Protein AF-C8N6E3-F1 (afdb_monomer_lite)

Secondary structure (DSSP, 8-state):
-PPPGGGTTTS-HHHHHHHHHHHS--HHHHHHHHHTTSS-GGGHHHHHHHHHHHHHHHHHHHHEEEEE-TTS--EEEE---HHHHHHHHHGGGS--SS-EEEE--TTSS--EEEEGGG-SEEE--HHHHHHHHHHHHHHHHHTT-

pLDDT: mean 72.13, std 12.17, range [40.16, 92.31]

Structure (mmCIF, N/CA/C/O backbone):
data_AF-C8N6E3-F1
#
_entry.id   AF-C8N6E3-F1
#
loop_
_atom_site.group_PDB
_atom_site.id
_atom_site.type_symbol
_atom_site.label_atom_id
_atom_site.label_alt_id
_atom_site.label_comp_id
_atom_site.label_asym_id
_atom_site.label_entity_id
_atom_site.label_seq_id
_atom_site.pdbx_PDB_ins_code
_atom_site.Cartn_x
_atom_site.Cartn_y
_atom_site.Cartn_z
_atom_site.occupancy
_atom_site.B_iso_or_equiv
_atom_site.auth_seq_id
_atom_site.auth_comp_id
_atom_site.auth_asym_id
_atom_site.auth_atom_id
_atom_site.pdbx_PDB_model_num
ATOM 1 N N . MET A 1 1 ? 18.418 -8.120 7.504 1.00 43.84 1 MET A N 1
ATOM 2 C CA . MET A 1 1 ? 17.144 -7.712 8.121 1.00 43.84 1 MET A CA 1
ATOM 3 C C . MET A 1 1 ? 16.535 -8.962 8.704 1.00 43.84 1 MET A C 1
ATOM 5 O O . MET A 1 1 ? 16.461 -9.950 7.980 1.00 43.84 1 MET A O 1
ATOM 9 N N . GLU A 1 2 ? 16.237 -8.948 10.000 1.00 43.97 2 GLU A N 1
ATOM 10 C CA . GLU A 1 2 ? 15.356 -9.951 10.604 1.00 43.97 2 GLU A CA 1
ATOM 11 C C . GLU A 1 2 ? 13.955 -9.774 10.006 1.00 43.97 2 GLU A C 1
ATOM 13 O O . GLU A 1 2 ? 13.573 -8.653 9.660 1.00 43.97 2 GLU A O 1
ATOM 18 N N . GLU A 1 3 ? 13.257 -10.883 9.769 1.00 49.25 3 GLU A N 1
ATOM 19 C CA . GLU A 1 3 ? 11.864 -10.836 9.330 1.00 49.25 3 GLU A CA 1
ATOM 20 C C . GLU A 1 3 ? 11.022 -10.247 10.463 1.00 49.25 3 GLU A C 1
ATOM 22 O O . GLU A 1 3 ? 11.260 -10.578 11.626 1.00 49.25 3 GLU A O 1
ATOM 27 N N . PRO A 1 4 ? 10.072 -9.352 10.163 1.00 52.00 4 PRO A N 1
ATOM 28 C CA . PRO A 1 4 ? 9.104 -8.958 11.165 1.00 52.00 4 PRO A CA 1
ATOM 29 C C . PRO A 1 4 ? 8.293 -10.191 11.586 1.00 52.00 4 PRO A C 1
ATOM 31 O O . PRO A 1 4 ? 7.785 -10.900 10.716 1.00 52.00 4 PRO A O 1
ATOM 34 N N . GLU A 1 5 ? 8.152 -10.429 12.895 1.00 53.53 5 GLU A N 1
ATOM 35 C CA . GLU A 1 5 ? 7.499 -11.624 13.473 1.00 53.53 5 GLU A CA 1
ATOM 36 C C . GLU A 1 5 ? 6.077 -11.881 12.931 1.00 53.53 5 GLU A C 1
ATOM 38 O O . GLU A 1 5 ? 5.592 -13.007 12.948 1.00 53.53 5 GLU A O 1
ATOM 43 N N . PHE A 1 6 ? 5.417 -10.856 12.386 1.00 51.88 6 PHE A N 1
ATOM 44 C CA . PHE A 1 6 ? 4.079 -10.934 11.799 1.00 51.88 6 PHE A CA 1
ATOM 45 C C . PHE A 1 6 ? 4.001 -11.559 10.393 1.00 51.88 6 PHE A C 1
ATOM 47 O O . PHE A 1 6 ? 2.898 -11.772 9.898 1.00 51.88 6 PHE A O 1
ATOM 54 N N . LEU A 1 7 ? 5.125 -11.828 9.718 1.00 53.59 7 LEU A N 1
ATOM 55 C CA . LEU A 1 7 ? 5.139 -12.488 8.398 1.00 53.59 7 LEU A CA 1
ATOM 56 C C . LEU A 1 7 ? 5.533 -13.971 8.470 1.00 53.59 7 LEU A C 1
ATOM 58 O O . LEU A 1 7 ? 5.533 -14.653 7.439 1.00 53.59 7 LEU A O 1
ATOM 62 N N . ASP A 1 8 ? 5.865 -14.475 9.662 1.00 53.38 8 ASP A N 1
ATOM 63 C CA . ASP A 1 8 ? 6.350 -15.840 9.851 1.00 53.38 8 ASP A CA 1
ATOM 64 C C . ASP A 1 8 ? 5.270 -16.866 9.478 1.00 53.38 8 ASP A C 1
ATOM 66 O O . ASP A 1 8 ? 4.297 -17.104 10.193 1.00 53.38 8 ASP A O 1
ATOM 70 N N . GLY A 1 9 ? 5.468 -17.507 8.324 1.00 60.12 9 GLY A N 1
ATOM 71 C CA . GLY A 1 9 ? 4.580 -18.540 7.793 1.00 60.12 9 GLY A CA 1
ATOM 72 C C . GLY A 1 9 ? 3.498 -18.047 6.829 1.00 60.12 9 GLY A C 1
ATOM 73 O O . GLY A 1 9 ? 2.798 -18.891 6.267 1.00 60.12 9 GLY A O 1
ATOM 74 N N . GLU A 1 10 ? 3.380 -16.738 6.581 1.00 64.62 10 GLU A N 1
ATOM 75 C CA . GLU A 1 10 ? 2.441 -16.201 5.580 1.00 64.62 10 GLU A CA 1
ATOM 76 C C . GLU A 1 10 ? 3.038 -16.143 4.167 1.00 64.62 10 GLU A C 1
ATOM 78 O O . GLU A 1 10 ? 2.336 -16.419 3.192 1.00 64.62 10 GLU A O 1
ATOM 83 N N . PHE A 1 11 ? 4.331 -15.827 4.048 1.00 64.81 11 PHE A N 1
ATOM 84 C CA . PHE A 1 11 ? 5.028 -15.685 2.765 1.00 64.81 11 PHE A CA 1
ATOM 85 C C . PHE A 1 11 ? 6.422 -16.315 2.819 1.00 64.81 11 PHE A C 1
ATOM 87 O O . PHE A 1 11 ? 7.094 -16.265 3.850 1.00 64.81 11 PHE A O 1
ATOM 94 N N . ASP A 1 12 ? 6.885 -16.904 1.710 1.00 76.44 12 ASP A N 1
ATOM 95 C CA . ASP A 1 12 ? 8.245 -17.448 1.654 1.00 76.44 12 ASP A CA 1
ATOM 96 C C . ASP A 1 12 ? 9.282 -16.315 1.632 1.00 76.44 12 ASP A C 1
ATOM 98 O O . ASP A 1 12 ? 9.137 -15.302 0.944 1.00 76.44 12 ASP A O 1
ATOM 102 N N . LYS A 1 13 ? 10.398 -16.513 2.333 1.00 70.06 13 LYS A N 1
ATOM 103 C CA . LYS A 1 13 ? 11.503 -15.548 2.384 1.00 70.06 13 LYS A CA 1
ATOM 104 C C . LYS A 1 13 ? 12.034 -15.166 1.000 1.00 70.06 13 LYS A C 1
ATOM 106 O O . LYS A 1 13 ? 12.469 -14.029 0.797 1.00 70.06 13 LYS A O 1
ATOM 111 N N . ASN A 1 14 ? 12.044 -16.085 0.032 1.00 75.75 14 ASN A N 1
ATOM 112 C CA . ASN A 1 14 ? 12.453 -15.748 -1.331 1.00 75.75 14 ASN A CA 1
ATOM 113 C C . ASN A 1 14 ? 11.402 -14.895 -2.035 1.00 75.75 14 ASN A C 1
ATOM 115 O O . ASN A 1 14 ? 11.785 -13.986 -2.764 1.00 75.75 14 ASN A O 1
ATOM 119 N N . GLU A 1 15 ? 10.112 -15.128 -1.788 1.00 74.50 15 GLU A N 1
ATOM 120 C CA . GLU A 1 15 ? 9.031 -14.300 -2.336 1.00 74.50 15 GLU A CA 1
ATOM 121 C C . GLU A 1 15 ? 9.132 -12.859 -1.821 1.00 74.50 15 GLU A C 1
ATOM 123 O O . GLU A 1 15 ? 9.071 -11.918 -2.618 1.00 74.50 15 GLU A O 1
ATOM 128 N N . ILE A 1 16 ? 9.398 -12.680 -0.521 1.00 69.75 16 ILE A N 1
ATOM 129 C CA . ILE A 1 16 ? 9.635 -11.361 0.085 1.00 69.75 16 ILE A CA 1
ATOM 130 C C . ILE A 1 16 ? 10.861 -10.695 -0.553 1.00 69.75 16 ILE A C 1
ATOM 132 O O . ILE A 1 16 ? 10.796 -9.545 -0.988 1.00 69.75 16 ILE A O 1
ATOM 136 N N . ASN A 1 17 ? 11.980 -11.413 -0.669 1.00 69.12 17 ASN A N 1
ATOM 137 C CA . ASN A 1 17 ? 13.205 -10.859 -1.249 1.00 69.12 17 ASN A CA 1
ATOM 138 C C . ASN A 1 17 ? 13.063 -10.521 -2.742 1.00 69.12 17 ASN A C 1
ATOM 140 O O . ASN A 1 17 ? 13.606 -9.511 -3.191 1.00 69.12 17 ASN A O 1
ATOM 144 N N . GLU A 1 18 ? 12.337 -11.324 -3.522 1.00 74.38 18 GLU A N 1
ATOM 145 C CA . GLU A 1 18 ? 12.046 -11.007 -4.922 1.00 74.38 18 GLU A CA 1
ATOM 146 C C . GLU A 1 18 ? 11.154 -9.772 -5.057 1.00 74.38 18 GLU A C 1
ATOM 148 O O . GLU A 1 18 ? 11.395 -8.937 -5.932 1.00 74.38 18 GLU A O 1
ATOM 153 N N . ALA A 1 19 ? 10.136 -9.637 -4.205 1.00 70.44 19 ALA A N 1
ATOM 154 C CA . ALA A 1 19 ? 9.282 -8.455 -4.184 1.00 70.44 19 ALA A CA 1
ATOM 155 C C . ALA A 1 19 ? 10.082 -7.197 -3.802 1.00 70.44 19 ALA A C 1
ATOM 157 O O . ALA A 1 19 ? 9.968 -6.167 -4.466 1.00 70.44 19 ALA A O 1
ATOM 158 N N . MET A 1 20 ? 10.958 -7.301 -2.799 1.00 69.62 20 MET A N 1
ATOM 159 C CA . MET A 1 20 ? 11.821 -6.203 -2.356 1.00 69.62 20 MET A CA 1
ATOM 160 C C . MET A 1 20 ? 12.852 -5.788 -3.409 1.00 69.62 20 MET A C 1
ATOM 162 O O . MET A 1 20 ? 13.091 -4.596 -3.584 1.00 69.62 20 MET A O 1
ATOM 166 N N . LYS A 1 21 ? 13.423 -6.733 -4.165 1.00 70.88 21 LYS A N 1
ATOM 167 C CA . LYS A 1 21 ? 14.287 -6.402 -5.312 1.00 70.88 21 LYS A CA 1
ATOM 168 C C . LYS A 1 21 ? 13.541 -5.621 -6.388 1.00 70.88 21 LYS A C 1
ATOM 170 O O . LYS A 1 21 ? 14.058 -4.640 -6.894 1.00 70.88 21 LYS A O 1
ATOM 175 N N . LYS A 1 22 ? 12.295 -5.998 -6.689 1.00 66.94 22 LYS A N 1
ATOM 176 C CA . LYS A 1 22 ? 11.460 -5.277 -7.668 1.00 66.94 22 LYS A CA 1
ATOM 177 C C . LYS A 1 22 ? 11.114 -3.849 -7.225 1.00 66.94 22 LYS A C 1
ATOM 179 O O . LYS A 1 22 ? 10.859 -3.006 -8.078 1.00 66.94 22 LYS A O 1
ATOM 184 N N . LEU A 1 23 ? 11.095 -3.585 -5.918 1.00 65.44 23 LEU A N 1
ATOM 185 C CA . LEU A 1 23 ? 10.926 -2.247 -5.337 1.00 65.44 23 LEU A CA 1
ATOM 186 C C . LEU A 1 23 ? 12.212 -1.409 -5.398 1.00 65.44 23 LEU A C 1
ATOM 188 O O . LEU A 1 23 ? 12.144 -0.187 -5.502 1.00 65.44 23 LEU A O 1
ATOM 192 N N . LEU A 1 24 ? 13.374 -2.059 -5.328 1.00 66.88 24 LEU A N 1
ATOM 193 C CA . LEU A 1 24 ? 14.701 -1.447 -5.333 1.00 66.88 24 LEU A CA 1
ATOM 194 C C . LEU A 1 24 ? 15.354 -1.607 -6.709 1.00 66.88 24 LEU A C 1
ATOM 196 O O . LEU A 1 24 ? 16.431 -2.178 -6.828 1.00 66.88 24 LEU A O 1
ATOM 200 N N . PHE A 1 25 ? 14.686 -1.113 -7.749 1.00 74.06 25 PHE A N 1
ATOM 201 C CA . PHE A 1 25 ? 15.245 -1.126 -9.095 1.00 74.06 25 PHE A CA 1
ATOM 202 C C . PHE A 1 25 ? 16.314 -0.035 -9.229 1.00 74.06 25 PHE A C 1
ATOM 204 O O . PHE A 1 25 ? 16.001 1.158 -9.143 1.00 74.06 25 PHE A O 1
ATOM 211 N N . ASP A 1 26 ? 17.576 -0.428 -9.403 1.00 78.19 26 ASP A N 1
ATOM 212 C CA . ASP A 1 26 ? 18.715 0.495 -9.394 1.00 78.19 26 ASP A CA 1
ATOM 213 C C . ASP A 1 26 ? 19.345 0.732 -10.781 1.00 78.19 26 ASP A C 1
ATOM 215 O O . ASP A 1 26 ? 19.049 0.072 -11.780 1.00 78.19 26 ASP A O 1
ATOM 219 N N . ASP A 1 27 ? 20.218 1.743 -10.865 1.00 81.75 27 ASP A N 1
ATOM 220 C CA . ASP A 1 27 ? 20.864 2.104 -12.130 1.00 81.75 27 ASP A CA 1
ATOM 221 C C . ASP A 1 27 ? 21.843 1.023 -12.632 1.00 81.75 27 ASP A C 1
ATOM 223 O O . ASP A 1 27 ? 22.085 0.972 -13.841 1.00 81.75 27 ASP A O 1
ATOM 227 N N . SER A 1 28 ? 22.366 0.156 -11.755 1.00 83.69 28 SER A N 1
ATOM 228 C CA . SER A 1 28 ? 23.214 -0.981 -12.141 1.00 83.69 28 SER A CA 1
ATOM 229 C C . SER A 1 28 ? 22.420 -2.111 -12.790 1.00 83.69 28 SER A C 1
ATOM 231 O O . SER A 1 28 ? 22.885 -2.666 -13.785 1.00 83.69 28 SER A O 1
ATOM 233 N N . GLU A 1 29 ? 21.210 -2.409 -12.315 1.00 83.50 29 GLU A N 1
ATOM 234 C CA . GLU A 1 29 ? 20.310 -3.381 -12.949 1.00 83.50 29 GLU A CA 1
ATOM 235 C C . GLU A 1 29 ? 19.924 -2.929 -14.367 1.00 83.50 29 GLU A C 1
ATOM 237 O O . GLU A 1 29 ? 19.891 -3.735 -15.301 1.00 83.50 29 GLU A O 1
ATOM 242 N N . LEU A 1 30 ? 19.725 -1.622 -14.576 1.00 84.44 30 LEU A N 1
ATOM 243 C CA . LEU A 1 30 ? 19.537 -1.048 -15.915 1.00 84.44 30 LEU A CA 1
ATOM 244 C C . LEU A 1 30 ? 20.757 -1.250 -16.818 1.00 84.44 30 LEU A C 1
ATOM 246 O O . LEU A 1 30 ? 20.600 -1.571 -17.998 1.00 84.44 30 LEU A O 1
ATOM 250 N N . ASP A 1 31 ? 21.964 -1.058 -16.288 1.00 87.00 31 ASP A N 1
ATOM 251 C CA . ASP A 1 31 ? 23.199 -1.234 -17.051 1.00 87.00 31 ASP A CA 1
ATOM 252 C C . ASP A 1 31 ? 23.443 -2.703 -17.423 1.00 87.00 31 ASP A C 1
ATOM 254 O O . ASP A 1 31 ? 23.871 -2.985 -18.546 1.00 87.00 31 ASP A O 1
ATOM 258 N N . GLU A 1 32 ? 23.086 -3.649 -16.553 1.00 88.56 32 GLU A N 1
ATOM 259 C CA . GLU A 1 32 ? 23.117 -5.080 -16.868 1.00 88.56 32 GLU A CA 1
ATOM 260 C C . GLU A 1 32 ? 22.104 -5.464 -17.956 1.00 88.56 32 GLU A C 1
ATOM 262 O O . GLU A 1 32 ? 22.454 -6.204 -18.881 1.00 88.56 32 GLU A O 1
ATOM 267 N N . LEU A 1 33 ? 20.877 -4.930 -17.898 1.00 86.88 33 LEU A N 1
ATOM 268 C CA . LEU A 1 33 ? 19.840 -5.157 -18.916 1.00 86.88 33 LEU A CA 1
ATOM 269 C C . LEU A 1 33 ? 20.219 -4.584 -20.289 1.00 86.88 33 LEU A C 1
ATOM 271 O O . LEU A 1 33 ? 19.827 -5.129 -21.323 1.00 86.88 33 LEU A O 1
ATOM 275 N N . ILE A 1 34 ? 20.991 -3.497 -20.323 1.00 89.31 34 ILE A N 1
ATOM 276 C CA . ILE A 1 34 ? 21.546 -2.956 -21.570 1.00 89.31 34 ILE A CA 1
ATOM 277 C C . ILE A 1 34 ? 22.709 -3.831 -22.049 1.00 89.31 34 ILE A C 1
ATOM 279 O O . ILE A 1 34 ? 22.778 -4.183 -23.228 1.00 89.31 34 ILE A O 1
ATOM 283 N N . ALA A 1 35 ? 23.616 -4.213 -21.146 1.00 90.62 35 ALA A N 1
ATOM 284 C CA . ALA A 1 35 ? 24.800 -5.005 -21.472 1.00 90.62 35 ALA A CA 1
ATOM 285 C C . ALA A 1 35 ? 24.453 -6.404 -22.001 1.00 90.62 35 ALA A C 1
ATOM 287 O O . ALA A 1 35 ? 25.137 -6.916 -22.890 1.00 90.62 35 ALA A O 1
ATOM 288 N N . ASN A 1 36 ? 23.382 -7.014 -21.491 1.00 91.88 36 ASN A N 1
ATOM 289 C CA . ASN A 1 36 ? 22.888 -8.308 -21.959 1.00 91.88 36 ASN A CA 1
ATOM 290 C C . ASN A 1 36 ? 21.933 -8.202 -23.170 1.00 91.88 36 ASN A C 1
ATOM 292 O O . ASN A 1 36 ? 21.507 -9.228 -23.700 1.00 91.88 36 ASN A O 1
ATOM 296 N N . GLY A 1 37 ? 21.628 -6.983 -23.631 1.00 87.56 37 GLY A N 1
ATOM 297 C CA . GLY A 1 37 ? 20.782 -6.715 -24.795 1.00 87.56 37 GLY A CA 1
ATOM 298 C C . GLY A 1 37 ? 19.278 -6.895 -24.566 1.00 87.56 37 GLY A C 1
ATOM 299 O O . GLY A 1 37 ? 18.531 -6.918 -25.544 1.00 87.56 37 GLY A O 1
ATOM 300 N N . SER A 1 38 ? 18.826 -7.030 -23.314 1.00 90.12 38 SER A N 1
ATOM 301 C CA . SER A 1 38 ? 17.400 -7.170 -22.975 1.00 90.12 38 SER A CA 1
ATOM 302 C C . SER A 1 38 ? 16.616 -5.878 -23.192 1.00 90.12 38 SER A C 1
ATOM 304 O O . SER A 1 38 ? 15.437 -5.937 -23.536 1.00 90.12 38 SER A O 1
ATOM 306 N N . ILE A 1 39 ? 17.261 -4.723 -23.015 1.00 89.62 39 ILE A N 1
ATOM 307 C CA . ILE A 1 39 ? 16.703 -3.402 -23.332 1.00 89.62 39 ILE A CA 1
ATOM 308 C C . ILE A 1 39 ? 17.716 -2.596 -24.141 1.00 89.62 39 ILE A C 1
ATOM 310 O O . ILE A 1 39 ? 18.930 -2.789 -24.021 1.00 89.62 39 ILE A O 1
ATOM 314 N N . LYS A 1 40 ? 17.241 -1.666 -24.965 1.00 92.31 40 LYS A N 1
ATOM 315 C CA . LYS A 1 40 ? 18.128 -0.749 -25.685 1.00 92.31 40 LYS A CA 1
ATOM 316 C C . LYS A 1 40 ? 18.538 0.433 -24.798 1.00 92.31 40 LYS A C 1
ATOM 318 O O . LYS A 1 40 ? 17.758 0.842 -23.935 1.00 92.31 40 LYS A O 1
ATOM 323 N N . PRO A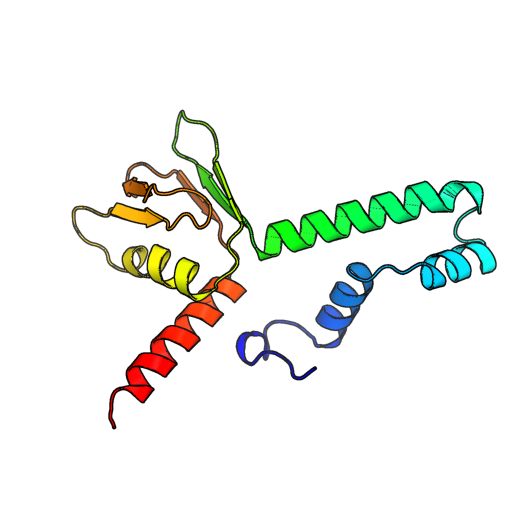 1 41 ? 19.704 1.061 -25.037 1.00 89.81 41 PRO A N 1
ATOM 324 C CA . PRO A 1 41 ? 20.115 2.258 -24.300 1.00 89.81 41 PRO A CA 1
ATOM 325 C C . PRO A 1 41 ? 19.076 3.386 -24.340 1.00 89.81 41 PRO A C 1
ATOM 327 O O . PRO A 1 41 ? 18.893 4.093 -23.351 1.00 89.81 41 PRO A O 1
ATOM 330 N N . GLU A 1 42 ? 18.358 3.541 -25.456 1.00 92.12 42 GLU A N 1
ATOM 331 C CA . GLU A 1 42 ? 17.329 4.576 -25.610 1.00 92.12 42 GLU A CA 1
ATOM 332 C C . GLU A 1 42 ? 16.078 4.301 -24.756 1.00 92.12 42 GLU A C 1
ATOM 334 O O . GLU A 1 42 ? 15.322 5.220 -24.446 1.00 92.12 42 GLU A O 1
ATOM 339 N N . GLU A 1 43 ? 15.864 3.049 -24.347 1.00 89.19 43 GLU A N 1
ATOM 340 C CA . GLU A 1 43 ? 14.716 2.610 -23.546 1.00 89.19 43 GLU A CA 1
ATOM 341 C C . GLU A 1 43 ? 14.969 2.769 -22.037 1.00 89.19 43 GLU A C 1
ATOM 343 O O . GLU A 1 43 ? 14.021 2.714 -21.251 1.00 89.19 43 GLU A O 1
ATOM 348 N N . ARG A 1 44 ? 16.218 3.053 -21.623 1.00 87.38 44 ARG A N 1
ATOM 349 C CA . ARG A 1 44 ? 16.642 3.147 -20.212 1.00 87.38 44 ARG A CA 1
ATOM 350 C C . ARG A 1 44 ? 15.725 4.033 -19.371 1.00 87.38 44 ARG A C 1
ATOM 352 O O . ARG A 1 44 ? 15.273 3.623 -18.307 1.00 87.38 44 ARG A O 1
ATOM 359 N N . SER A 1 45 ? 15.423 5.240 -19.854 1.00 87.50 45 SER A N 1
ATOM 360 C CA . SER A 1 45 ? 14.589 6.197 -19.112 1.00 87.50 45 SER A CA 1
ATOM 361 C C . SER A 1 45 ? 13.142 5.730 -18.961 1.00 87.50 45 SER A C 1
ATOM 363 O O . SER A 1 45 ? 12.523 6.016 -17.940 1.00 87.50 45 SER A O 1
ATOM 365 N N . ALA A 1 46 ? 12.591 5.047 -19.967 1.00 88.88 46 ALA A N 1
ATOM 366 C CA . ALA A 1 46 ? 11.213 4.570 -19.929 1.00 88.88 46 ALA A CA 1
ATOM 367 C C . ALA A 1 46 ? 11.072 3.378 -18.976 1.00 88.88 46 ALA A C 1
ATOM 369 O O . ALA A 1 46 ? 10.133 3.335 -18.186 1.00 88.88 46 ALA A O 1
ATOM 370 N N . VAL A 1 47 ? 12.037 2.454 -19.010 1.00 86.94 47 VAL A N 1
ATOM 371 C CA . VAL A 1 47 ? 12.089 1.296 -18.107 1.00 86.94 47 VAL A CA 1
ATOM 372 C C . VAL A 1 47 ? 12.257 1.748 -16.658 1.00 86.94 47 VAL A C 1
ATOM 374 O O . VAL A 1 47 ? 11.517 1.284 -15.796 1.00 86.94 47 VAL A O 1
ATOM 377 N N . LYS A 1 48 ? 13.151 2.712 -16.397 1.00 87.12 48 LYS A N 1
ATOM 378 C CA . LYS A 1 48 ? 13.330 3.289 -15.058 1.00 87.12 48 LYS A CA 1
ATOM 379 C C . LYS A 1 48 ? 12.034 3.888 -14.514 1.00 87.12 48 LYS A C 1
ATOM 381 O O . LYS A 1 48 ? 11.601 3.524 -13.429 1.00 87.12 48 LYS A O 1
ATOM 386 N N . LYS A 1 49 ? 11.374 4.737 -15.306 1.00 88.12 49 LYS A N 1
ATOM 387 C CA . LYS A 1 49 ? 10.110 5.373 -14.916 1.00 88.12 49 LYS A CA 1
ATOM 388 C C . LYS A 1 49 ? 9.008 4.348 -14.641 1.00 88.12 49 LYS A C 1
ATOM 390 O O . LYS A 1 49 ? 8.269 4.493 -13.679 1.00 88.12 49 LYS A O 1
ATOM 395 N N . ALA A 1 50 ? 8.905 3.299 -15.458 1.00 86.81 50 ALA A N 1
ATOM 396 C CA . ALA A 1 50 ? 7.922 2.238 -15.249 1.00 86.81 50 ALA A CA 1
ATOM 397 C C . ALA A 1 50 ? 8.188 1.435 -13.961 1.00 86.81 50 ALA A C 1
ATOM 399 O O . ALA A 1 50 ? 7.242 1.043 -13.275 1.00 86.81 50 ALA A O 1
ATOM 400 N N . ALA A 1 51 ? 9.459 1.202 -13.620 1.00 84.81 51 ALA A N 1
ATOM 401 C CA . ALA A 1 51 ? 9.840 0.569 -12.362 1.00 84.81 51 ALA A CA 1
ATOM 402 C C . ALA A 1 51 ? 9.519 1.470 -11.157 1.00 84.81 51 ALA A C 1
ATOM 404 O O . ALA A 1 51 ? 8.920 0.993 -10.197 1.00 84.81 51 ALA A O 1
ATOM 405 N N . GLU A 1 52 ? 9.820 2.770 -11.243 1.00 86.19 52 GLU A N 1
ATOM 406 C CA . GLU A 1 52 ? 9.468 3.769 -10.222 1.00 86.19 52 GLU A CA 1
ATOM 407 C C . GLU A 1 52 ? 7.946 3.841 -10.002 1.00 86.19 52 GLU A C 1
ATOM 409 O O . GLU A 1 52 ? 7.485 3.706 -8.872 1.00 86.19 52 GLU A O 1
ATOM 414 N N . GLU A 1 53 ? 7.146 3.939 -11.070 1.00 86.75 53 GLU A N 1
ATOM 415 C CA . GLU A 1 53 ? 5.674 3.947 -10.988 1.00 86.75 53 GLU A CA 1
ATOM 416 C C . GLU A 1 53 ? 5.119 2.650 -10.371 1.00 86.75 53 GLU A C 1
ATOM 418 O O . GLU A 1 53 ? 4.151 2.661 -9.607 1.00 86.75 53 GLU A O 1
ATOM 423 N N . THR A 1 54 ? 5.740 1.511 -10.685 1.00 83.75 54 THR A N 1
ATOM 424 C CA . THR A 1 54 ? 5.363 0.216 -10.106 1.00 83.75 54 THR A CA 1
ATOM 425 C C . THR A 1 54 ? 5.705 0.154 -8.616 1.00 83.75 54 THR A C 1
ATOM 427 O O . THR A 1 54 ? 4.898 -0.334 -7.821 1.00 83.75 54 THR A O 1
ATOM 430 N N . ALA A 1 55 ? 6.871 0.667 -8.219 1.00 83.25 55 ALA A N 1
ATOM 431 C CA . ALA A 1 55 ? 7.283 0.747 -6.823 1.00 83.25 55 ALA A CA 1
ATOM 432 C C . ALA A 1 55 ? 6.356 1.670 -6.017 1.00 83.25 55 ALA A C 1
ATOM 434 O O . ALA A 1 55 ? 5.897 1.282 -4.942 1.00 83.25 55 ALA A O 1
ATOM 435 N N . GLU A 1 56 ? 6.003 2.837 -6.561 1.00 83.62 56 GLU A N 1
ATOM 436 C CA . GLU A 1 56 ? 5.031 3.756 -5.957 1.00 83.62 56 GLU A CA 1
ATOM 437 C C . GLU A 1 56 ? 3.672 3.083 -5.740 1.00 83.62 56 GLU A C 1
ATOM 439 O O . GLU A 1 56 ? 3.104 3.190 -4.656 1.00 83.62 56 GLU A O 1
ATOM 444 N N . LEU A 1 57 ? 3.173 2.322 -6.720 1.00 82.88 57 LEU A N 1
ATOM 445 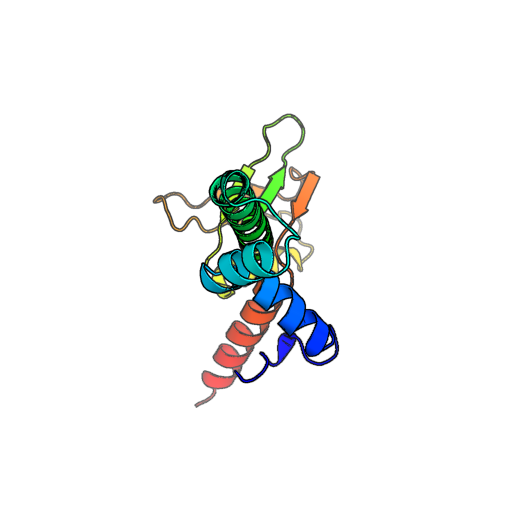C CA . LEU A 1 57 ? 1.913 1.585 -6.587 1.00 82.88 57 LEU A CA 1
ATOM 446 C C . LEU A 1 57 ? 1.955 0.549 -5.453 1.00 82.88 57 LEU A C 1
ATOM 448 O O . LEU A 1 57 ? 0.976 0.393 -4.720 1.00 82.88 57 LEU A O 1
ATOM 452 N N . TYR A 1 58 ? 3.056 -0.191 -5.317 1.00 80.62 58 TYR A N 1
ATOM 453 C CA . TYR A 1 58 ? 3.206 -1.164 -4.234 1.00 80.62 58 TYR A CA 1
ATOM 454 C C . TYR A 1 58 ? 3.300 -0.485 -2.869 1.00 80.62 58 TYR A C 1
ATOM 456 O O . TYR A 1 58 ? 2.660 -0.943 -1.923 1.00 80.62 58 TYR A O 1
ATOM 464 N N . LEU A 1 59 ? 4.032 0.626 -2.776 1.00 78.62 59 LEU A N 1
ATOM 465 C CA . LEU A 1 59 ? 4.120 1.423 -1.554 1.00 78.62 59 LEU A CA 1
ATOM 466 C C . LEU A 1 59 ? 2.760 2.008 -1.161 1.00 78.62 59 LEU A C 1
ATOM 468 O O . LEU A 1 59 ? 2.386 1.919 0.005 1.00 78.62 59 LEU A O 1
ATOM 472 N N . ALA A 1 60 ? 2.006 2.530 -2.130 1.00 77.88 60 ALA A N 1
ATOM 473 C CA . ALA A 1 60 ? 0.639 2.999 -1.933 1.00 77.88 60 ALA A CA 1
ATOM 474 C C . ALA A 1 60 ? -0.245 1.869 -1.391 1.00 77.88 60 ALA A C 1
ATOM 476 O O . ALA A 1 60 ? -0.860 2.013 -0.349 1.00 77.88 60 ALA A O 1
ATOM 477 N N . ARG A 1 61 ? -0.229 0.674 -1.993 1.00 76.69 61 ARG A N 1
ATOM 478 C CA . ARG A 1 61 ? -1.006 -0.475 -1.479 1.00 76.69 61 ARG A CA 1
ATOM 479 C C . ARG A 1 61 ? -0.615 -0.918 -0.072 1.00 76.69 61 ARG A C 1
ATOM 481 O O . ARG A 1 61 ? -1.446 -1.483 0.632 1.00 76.69 61 ARG A O 1
ATOM 488 N N . ALA A 1 62 ? 0.638 -0.712 0.315 1.00 76.62 62 ALA A N 1
ATOM 489 C CA . ALA A 1 62 ? 1.119 -1.070 1.640 1.00 76.62 62 ALA A CA 1
ATOM 490 C C . ALA A 1 62 ? 0.739 -0.042 2.719 1.00 76.62 62 ALA A C 1
ATOM 492 O O . ALA A 1 62 ? 0.798 -0.370 3.900 1.00 76.62 62 ALA A O 1
ATOM 493 N N . ARG A 1 63 ? 0.368 1.185 2.335 1.00 75.19 63 ARG A N 1
ATOM 494 C CA . ARG A 1 63 ? 0.149 2.311 3.262 1.00 75.19 63 ARG A CA 1
ATOM 495 C C . ARG A 1 63 ? -1.254 2.895 3.197 1.00 75.19 63 ARG A C 1
ATOM 497 O O . ARG A 1 63 ? -1.733 3.452 4.178 1.00 75.19 63 ARG A O 1
ATOM 504 N N . ASP A 1 64 ? -1.904 2.793 2.051 1.00 81.06 64 ASP A N 1
ATOM 505 C CA . ASP A 1 64 ? -3.123 3.525 1.776 1.00 81.06 64 ASP A CA 1
ATOM 506 C C . ASP A 1 64 ? -4.346 2.783 2.298 1.00 81.06 64 ASP A C 1
ATOM 508 O O . ASP A 1 64 ? -4.566 1.599 2.028 1.00 81.06 64 ASP A O 1
ATOM 512 N N . ILE A 1 65 ? -5.190 3.533 2.994 1.00 75.81 65 ILE A N 1
ATOM 513 C CA . ILE A 1 65 ? -6.528 3.121 3.383 1.00 75.81 65 ILE A CA 1
ATOM 514 C C . ILE A 1 65 ? -7.507 3.781 2.429 1.00 75.81 65 ILE A C 1
ATOM 516 O O . ILE A 1 65 ? -7.522 5.005 2.269 1.00 75.81 65 ILE A O 1
ATOM 520 N N . THR A 1 66 ? -8.367 2.970 1.821 1.00 78.38 66 THR A N 1
ATOM 521 C CA . THR A 1 66 ? -9.425 3.446 0.926 1.00 78.38 66 THR A CA 1
ATOM 522 C C . THR A 1 66 ? -10.793 3.102 1.492 1.00 78.38 66 THR A C 1
ATOM 524 O O . THR A 1 66 ? -11.036 1.961 1.883 1.00 78.38 66 THR A O 1
ATOM 527 N N . TRP A 1 67 ? -11.719 4.061 1.467 1.00 75.00 67 TRP A N 1
ATOM 528 C CA . TRP A 1 67 ? -13.120 3.825 1.824 1.00 75.00 67 TRP A CA 1
ATOM 529 C C . TRP A 1 67 ? -14.090 4.509 0.861 1.00 75.00 67 TRP A C 1
ATOM 531 O O . TRP A 1 67 ? -13.768 5.503 0.195 1.00 75.00 67 TRP A O 1
ATOM 541 N N . GLN A 1 68 ? -15.308 3.969 0.786 1.00 73.50 68 GLN A N 1
ATOM 542 C CA . GLN A 1 68 ? -16.392 4.511 -0.029 1.00 73.50 68 GLN A CA 1
ATOM 543 C C . GLN A 1 68 ? -17.702 4.591 0.763 1.00 73.50 68 GLN A C 1
ATOM 545 O O . GLN A 1 68 ? -18.099 3.645 1.440 1.00 73.50 68 GLN A O 1
ATOM 550 N N . ILE A 1 69 ? -18.387 5.728 0.620 1.00 69.50 69 ILE A N 1
ATOM 551 C CA . ILE A 1 69 ? -19.759 5.946 1.091 1.00 69.50 69 ILE A CA 1
ATOM 552 C C . ILE A 1 69 ? -20.690 5.860 -0.131 1.00 69.50 69 ILE A C 1
ATOM 554 O O . ILE A 1 69 ? -20.410 6.539 -1.131 1.00 69.50 69 ILE A O 1
ATOM 558 N N . PRO A 1 70 ? -21.794 5.091 -0.084 1.00 65.31 70 PRO A N 1
ATOM 559 C CA . PRO A 1 70 ? -22.692 4.943 -1.220 1.00 65.31 70 PRO A CA 1
ATOM 560 C C . PRO A 1 70 ? -23.257 6.295 -1.667 1.00 65.31 70 PRO A C 1
ATOM 562 O O . PRO A 1 70 ? -23.772 7.089 -0.881 1.00 65.31 70 PRO A O 1
ATOM 565 N N . GLY A 1 71 ? -23.140 6.576 -2.967 1.00 66.81 71 GLY A N 1
ATOM 566 C CA . GLY A 1 71 ? -23.574 7.841 -3.569 1.00 66.81 71 GLY A CA 1
ATOM 567 C C . GLY A 1 71 ? -22.594 9.012 -3.413 1.00 66.81 71 GLY A C 1
ATOM 568 O O . GLY A 1 71 ? -22.860 10.089 -3.950 1.00 66.81 71 GLY A O 1
ATOM 569 N N . LEU A 1 72 ? -21.455 8.822 -2.740 1.00 69.44 72 LEU A N 1
ATOM 570 C CA . LEU A 1 72 ? -20.381 9.812 -2.624 1.00 69.44 72 LEU A CA 1
ATOM 571 C C . LEU A 1 72 ? -19.090 9.344 -3.312 1.00 69.44 72 LEU A C 1
ATOM 573 O O . LEU A 1 72 ? -18.978 8.231 -3.820 1.00 69.44 72 LEU A O 1
ATOM 577 N N . ARG A 1 73 ? -18.101 10.245 -3.366 1.00 72.00 73 ARG A N 1
ATOM 578 C CA . ARG A 1 73 ? -16.767 9.938 -3.897 1.00 72.00 73 ARG A CA 1
ATOM 579 C C . ARG A 1 73 ? -15.993 9.047 -2.926 1.00 72.00 73 ARG A C 1
ATOM 581 O O . ARG A 1 73 ? -16.029 9.283 -1.721 1.00 72.00 73 ARG A O 1
ATOM 588 N N . SER A 1 74 ? -15.241 8.103 -3.488 1.00 74.19 74 SER A N 1
ATOM 589 C CA . SER A 1 74 ? -14.206 7.348 -2.779 1.00 74.19 74 SER A CA 1
ATOM 590 C C . SER A 1 74 ? -13.148 8.293 -2.191 1.00 74.19 74 SER A C 1
ATOM 592 O O . SER A 1 74 ? -12.861 9.359 -2.755 1.00 74.19 74 SER A O 1
ATOM 594 N N . ARG A 1 75 ? -12.615 7.922 -1.028 1.00 73.06 75 ARG A N 1
ATOM 595 C CA . ARG A 1 75 ? -11.576 8.644 -0.289 1.00 73.06 75 ARG A CA 1
ATOM 596 C C . ARG A 1 75 ? -10.401 7.705 -0.038 1.00 73.06 75 ARG A C 1
ATOM 598 O O . ARG A 1 75 ? -10.604 6.509 0.149 1.00 73.06 75 ARG A O 1
ATOM 605 N N . CYS A 1 76 ? -9.199 8.268 -0.040 1.00 72.50 76 CYS A N 1
ATOM 606 C CA . CYS A 1 76 ? -7.945 7.559 0.172 1.00 72.50 76 CYS A CA 1
ATOM 607 C C . CYS A 1 76 ? -7.043 8.421 1.058 1.00 72.50 76 CYS A C 1
ATOM 609 O O . CYS A 1 76 ? -6.931 9.624 0.801 1.00 72.50 76 CYS A O 1
ATOM 611 N N . ILE A 1 77 ? -6.435 7.820 2.076 1.00 73.19 77 ILE A N 1
ATOM 612 C CA . ILE A 1 77 ? -5.393 8.434 2.912 1.00 73.19 77 ILE A CA 1
ATOM 613 C C . ILE A 1 77 ? -4.230 7.455 3.033 1.00 73.19 77 ILE A C 1
ATOM 615 O O . ILE A 1 77 ? -4.461 6.249 3.052 1.00 73.19 77 ILE A O 1
ATOM 619 N N . SER A 1 78 ? -3.009 7.965 3.143 1.00 72.12 78 SER A N 1
ATOM 620 C CA . SER A 1 78 ? -1.832 7.153 3.460 1.00 72.12 78 SER A CA 1
ATOM 621 C C . SER A 1 78 ? -1.628 7.133 4.970 1.00 72.12 78 SER A C 1
ATOM 623 O O . SER A 1 78 ? -1.630 8.194 5.591 1.00 72.12 78 SER A O 1
ATOM 625 N N . VAL A 1 79 ? -1.452 5.948 5.550 1.00 70.31 79 VAL A N 1
ATOM 626 C CA . VAL A 1 79 ? -1.162 5.775 6.977 1.00 70.31 79 VAL A CA 1
ATOM 627 C C . VAL A 1 79 ? 0.283 5.350 7.168 1.00 70.31 79 VAL A C 1
ATOM 629 O O . VAL A 1 79 ? 0.760 4.403 6.529 1.00 70.31 79 VAL A O 1
ATOM 632 N N . TYR A 1 80 ? 0.983 6.068 8.043 1.00 68.50 80 TYR A N 1
ATOM 633 C CA . TYR A 1 80 ? 2.381 5.802 8.349 1.00 68.50 80 TYR A CA 1
ATOM 634 C C . TYR A 1 80 ? 2.508 4.954 9.615 1.00 68.50 80 TYR A C 1
ATOM 636 O O . TYR A 1 80 ? 3.212 3.934 9.588 1.00 68.50 80 TYR A O 1
ATOM 644 N N . GLU A 1 81 ? 1.748 5.291 10.658 1.00 75.94 81 GLU A N 1
ATOM 645 C CA . GLU A 1 81 ? 1.773 4.592 11.943 1.00 75.94 81 GLU A CA 1
ATOM 646 C C . GLU A 1 81 ? 0.750 3.447 12.023 1.00 75.94 81 GLU A C 1
ATOM 648 O O . GLU A 1 81 ? -0.451 3.610 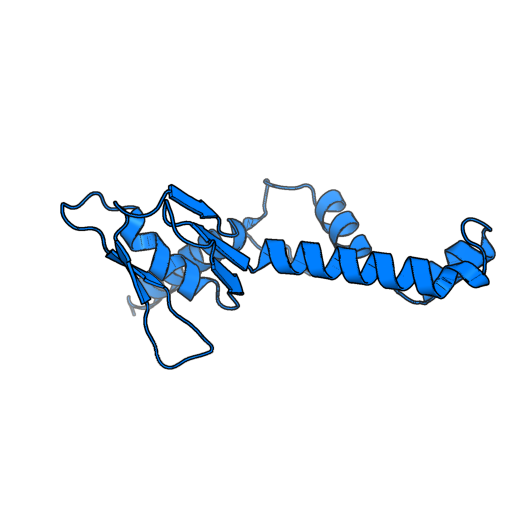11.809 1.00 75.94 81 GLU A O 1
ATOM 653 N N . SER A 1 82 ? 1.242 2.248 12.343 1.00 77.81 82 SER A N 1
ATOM 654 C CA . SER A 1 82 ? 0.450 1.010 12.410 1.00 77.81 82 SER A CA 1
ATOM 655 C C . SER A 1 82 ? -0.586 1.043 13.542 1.00 77.81 82 SER A C 1
ATOM 657 O O . SER A 1 82 ? -1.713 0.574 13.371 1.00 77.81 82 SER A O 1
ATOM 659 N N . ARG A 1 83 ? -0.232 1.676 14.667 1.00 75.06 83 ARG A N 1
ATOM 660 C CA . ARG A 1 83 ? -1.114 1.908 15.817 1.00 75.06 83 ARG A CA 1
ATOM 661 C C . ARG A 1 83 ? -2.365 2.702 15.451 1.00 75.06 83 ARG A C 1
ATOM 663 O O . ARG A 1 83 ? -3.461 2.294 15.813 1.00 75.06 83 ARG A O 1
ATOM 670 N N . ASP A 1 84 ? -2.213 3.791 14.703 1.00 72.88 84 ASP A N 1
ATOM 671 C CA . ASP A 1 84 ? -3.331 4.669 14.340 1.00 72.88 84 ASP A CA 1
ATOM 672 C C . ASP A 1 84 ? -4.372 3.928 13.491 1.00 72.88 84 ASP A C 1
ATOM 674 O O . ASP A 1 84 ? -5.581 4.107 13.667 1.00 72.88 84 ASP A O 1
ATOM 678 N N . LEU A 1 85 ? -3.903 3.048 12.597 1.00 76.12 85 LEU A N 1
ATOM 679 C CA . LEU A 1 85 ? -4.771 2.136 11.859 1.00 76.12 85 LEU A CA 1
ATOM 680 C C . LEU A 1 85 ? -5.451 1.133 12.799 1.00 76.12 85 LEU A C 1
ATOM 682 O O . LEU A 1 85 ? -6.652 0.920 12.676 1.00 76.12 85 LEU A O 1
ATOM 686 N N . TYR A 1 86 ? -4.728 0.497 13.718 1.00 77.19 86 TYR A N 1
ATOM 687 C CA . TYR A 1 86 ? -5.347 -0.458 14.637 1.00 77.19 86 TYR A CA 1
ATOM 688 C C . TYR A 1 86 ? -6.414 0.205 15.517 1.00 77.19 86 TYR A C 1
ATOM 690 O O . TYR A 1 86 ? -7.554 -0.249 15.509 1.00 77.19 86 TYR A O 1
ATOM 698 N N . GLU A 1 87 ? -6.108 1.319 16.184 1.00 75.00 87 GLU A N 1
ATOM 699 C CA . GLU A 1 87 ? -7.050 2.030 17.061 1.00 75.00 87 GLU A CA 1
ATOM 700 C C . GLU A 1 87 ? -8.323 2.462 16.325 1.00 75.00 87 GLU A C 1
ATOM 702 O O . GLU A 1 87 ? -9.427 2.321 16.846 1.00 75.00 87 GLU A O 1
ATOM 707 N N . ALA A 1 88 ? -8.186 2.959 15.094 1.00 72.38 88 ALA A N 1
ATOM 708 C CA . ALA A 1 88 ? -9.329 3.374 14.290 1.00 72.38 88 ALA A CA 1
ATOM 709 C C . ALA A 1 88 ? -10.273 2.205 13.956 1.00 72.38 88 ALA A C 1
ATOM 711 O O . ALA A 1 88 ? -11.488 2.383 13.895 1.00 72.38 88 ALA A O 1
ATOM 712 N N . PHE A 1 89 ? -9.735 1.008 13.725 1.00 73.69 89 PHE A N 1
ATOM 713 C CA . PHE A 1 89 ? -10.513 -0.148 13.276 1.00 73.69 89 PHE A CA 1
ATOM 714 C C . PHE A 1 89 ? -10.802 -1.163 14.388 1.00 73.69 89 PHE A C 1
ATOM 716 O O . PHE A 1 89 ? -11.640 -2.039 14.194 1.00 73.69 89 PHE A O 1
ATOM 723 N N . TYR A 1 90 ? -10.170 -1.052 15.553 1.00 72.00 90 TYR A N 1
ATOM 724 C CA . TYR A 1 90 ? -10.430 -1.904 16.711 1.00 72.00 90 TYR A CA 1
ATOM 725 C C . TYR A 1 90 ? -11.891 -1.797 17.160 1.00 72.00 90 TYR A C 1
ATOM 727 O O . TYR A 1 90 ? -12.573 -2.809 17.322 1.00 72.00 90 TYR A O 1
ATOM 735 N N . ASP A 1 91 ? -12.415 -0.570 17.227 1.00 65.38 91 ASP A N 1
ATOM 736 C CA . ASP A 1 91 ? -13.802 -0.303 17.620 1.00 65.38 91 ASP A CA 1
ATOM 737 C C . ASP A 1 91 ? -14.836 -0.913 16.648 1.00 65.38 91 ASP A C 1
ATOM 739 O O . ASP A 1 91 ? -15.973 -1.168 17.043 1.00 65.38 91 ASP A O 1
ATOM 743 N N . LEU A 1 92 ? -14.454 -1.218 15.395 1.00 64.94 92 LEU A N 1
ATOM 744 C CA . LEU A 1 92 ? -15.312 -1.935 14.433 1.00 64.94 92 LEU A CA 1
ATOM 745 C C . LEU A 1 92 ? -15.513 -3.408 14.773 1.00 64.94 92 LEU A C 1
ATOM 747 O O . LEU A 1 92 ? -16.422 -4.041 14.237 1.00 64.94 92 LEU A O 1
ATOM 751 N N . GLN A 1 93 ? -14.656 -3.985 15.611 1.00 62.78 93 GLN A N 1
ATOM 752 C CA . GLN A 1 93 ? -14.804 -5.377 16.016 1.00 62.78 93 GLN A CA 1
ATOM 753 C C . GLN A 1 93 ? -15.961 -5.560 17.017 1.00 62.78 93 GLN A C 1
ATOM 755 O O . GLN A 1 93 ? -16.383 -6.694 17.257 1.00 62.78 93 GLN A O 1
ATOM 760 N N . TRP A 1 94 ? -16.516 -4.472 17.573 1.00 51.59 94 TRP A N 1
ATOM 761 C CA . TRP A 1 94 ? -17.548 -4.512 18.610 1.00 51.59 94 TRP A CA 1
ATOM 762 C C . TRP A 1 94 ? -18.941 -4.096 18.105 1.00 51.59 94 TRP A C 1
ATOM 764 O O . TRP A 1 94 ? -19.209 -2.931 17.832 1.00 51.59 94 TRP A O 1
ATOM 774 N N . SER A 1 95 ? -19.882 -5.046 18.075 1.00 50.84 95 SER A N 1
ATOM 775 C CA . SER A 1 95 ? -21.239 -4.857 17.537 1.00 50.84 95 SER A CA 1
ATOM 776 C C . SER A 1 95 ? -22.192 -4.127 18.509 1.00 50.84 95 SER A C 1
ATOM 778 O O . SER A 1 95 ? -22.985 -4.765 19.214 1.00 50.84 95 SER A O 1
ATOM 780 N N . GLY A 1 96 ? -22.114 -2.796 18.578 1.00 55.56 96 GLY A N 1
ATOM 781 C CA . GLY A 1 96 ? -23.006 -1.923 19.363 1.00 55.56 96 GLY A CA 1
ATOM 782 C C . GLY A 1 96 ? -23.989 -1.100 18.512 1.00 55.56 96 GLY A C 1
ATOM 783 O O . GLY A 1 96 ? -23.820 -0.952 17.310 1.00 55.56 96 GLY A O 1
ATOM 784 N N . GLU A 1 97 ? -25.040 -0.535 19.127 1.00 56.81 97 GLU A N 1
ATOM 785 C CA . GLU A 1 97 ? -26.188 0.067 18.407 1.00 56.81 97 GLU A CA 1
ATOM 786 C C . GLU A 1 97 ? -25.925 1.426 17.710 1.00 56.81 97 GLU A C 1
ATOM 788 O O . G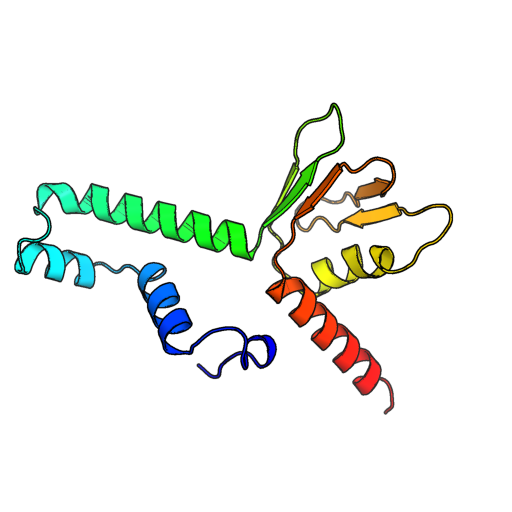LU A 1 97 ? -26.764 1.870 16.925 1.00 56.81 97 GLU A O 1
ATOM 793 N N . GLN A 1 98 ? -24.782 2.086 17.934 1.00 56.69 98 GLN A N 1
ATOM 794 C CA . GLN A 1 98 ? -24.335 3.237 17.132 1.00 56.69 98 GLN A CA 1
ATOM 795 C C . GLN A 1 98 ? -22.814 3.210 16.963 1.00 56.69 98 GLN A C 1
ATOM 797 O O . GLN A 1 98 ? -22.070 3.669 17.825 1.00 56.69 98 GLN A O 1
ATOM 802 N N . GLU A 1 99 ? -22.365 2.681 15.833 1.00 60.44 99 GLU A N 1
ATOM 803 C CA . GLU A 1 99 ? -20.956 2.588 15.471 1.00 60.44 99 GLU A CA 1
ATOM 804 C C . GLU A 1 99 ? -20.519 3.851 14.709 1.00 60.44 99 GLU A C 1
ATOM 806 O O . GLU A 1 99 ? -20.943 4.110 13.576 1.00 60.44 99 GLU A O 1
ATOM 811 N N . MET A 1 100 ? -19.659 4.654 15.338 1.00 60.72 100 MET A N 1
ATOM 812 C CA . MET A 1 100 ? -18.858 5.648 14.633 1.00 60.72 100 MET A CA 1
ATOM 813 C C . MET A 1 100 ? -17.381 5.314 14.792 1.00 60.72 100 MET A C 1
ATOM 815 O O . MET A 1 100 ? -16.887 5.236 15.909 1.00 60.72 100 MET A O 1
ATOM 819 N N . VAL A 1 101 ? -16.683 5.167 13.673 1.00 65.94 101 VAL A N 1
ATOM 820 C CA . VAL A 1 101 ? -15.237 4.959 13.619 1.00 65.94 101 VAL A CA 1
ATOM 821 C C . VAL A 1 101 ? -14.527 6.292 13.537 1.00 65.94 101 VAL A C 1
ATOM 823 O O . VAL A 1 101 ? -14.858 7.118 12.687 1.00 65.94 101 VAL A O 1
ATOM 826 N N . ARG A 1 102 ? -13.527 6.509 14.385 1.00 65.88 102 ARG A N 1
ATOM 827 C CA . ARG A 1 102 ? -12.638 7.663 14.262 1.00 65.88 102 ARG A CA 1
ATOM 828 C C . ARG A 1 102 ? -11.511 7.325 13.289 1.00 65.88 102 ARG A C 1
ATOM 830 O O . ARG A 1 102 ? -10.715 6.442 13.572 1.00 65.88 102 ARG A O 1
ATOM 837 N N . LEU A 1 103 ? -11.395 8.069 12.192 1.00 65.25 103 LEU A N 1
ATOM 838 C CA . LEU A 1 103 ? -10.173 8.088 11.389 1.00 65.25 103 LEU A CA 1
ATOM 839 C C . LEU A 1 103 ? -9.319 9.283 11.807 1.00 65.25 103 LEU A C 1
ATOM 841 O O . LEU A 1 103 ? -9.726 10.439 11.637 1.00 65.25 103 LEU A O 1
ATOM 845 N N . ALA A 1 104 ? -8.139 8.991 12.349 1.00 57.38 104 ALA A N 1
ATOM 846 C CA . ALA A 1 104 ? -7.109 9.993 12.556 1.00 57.38 104 ALA A CA 1
ATOM 847 C C . ALA A 1 104 ? -6.584 10.466 11.190 1.00 57.38 104 ALA A C 1
ATOM 849 O O . ALA A 1 104 ? -6.379 9.674 10.272 1.00 57.38 104 ALA A O 1
ATOM 850 N N . SER A 1 105 ? -6.413 11.777 11.039 1.00 54.47 105 SER A N 1
ATOM 851 C CA . SER A 1 105 ? -5.795 12.386 9.863 1.00 54.47 105 SER A CA 1
ATOM 852 C C . SER A 1 105 ? -4.484 13.020 10.304 1.00 54.47 105 SER A C 1
ATOM 854 O O . SER A 1 105 ? -4.512 14.008 11.033 1.00 54.47 105 SER A O 1
ATOM 856 N N . GLU A 1 106 ? -3.352 12.501 9.830 1.00 51.00 106 GLU A N 1
ATOM 857 C CA . GLU A 1 106 ? -2.029 13.038 10.178 1.00 51.00 106 GLU A CA 1
ATOM 858 C C . GLU A 1 106 ? -1.790 14.460 9.616 1.00 51.00 106 GLU A C 1
ATOM 860 O O . GLU A 1 106 ? -1.014 15.228 10.180 1.00 51.00 106 GLU A O 1
ATOM 865 N N . GLU A 1 107 ? -2.483 14.868 8.540 1.00 51.56 107 GLU A N 1
ATOM 866 C CA . GLU A 1 107 ? -2.133 16.097 7.798 1.00 51.56 107 GLU A CA 1
ATOM 867 C C . GLU A 1 107 ? -3.034 17.324 8.046 1.00 51.56 107 GLU A C 1
ATOM 869 O O . GLU A 1 107 ? -2.719 18.422 7.584 1.00 51.56 107 GLU A O 1
ATOM 874 N N . TYR A 1 108 ? -4.136 17.205 8.793 1.00 47.06 108 TYR A N 1
ATOM 875 C CA . TYR A 1 108 ? -5.046 18.328 9.071 1.00 47.06 108 TYR A CA 1
ATOM 876 C C . TYR A 1 108 ? -5.716 18.184 10.442 1.00 47.06 108 TYR A C 1
ATOM 878 O O . TYR A 1 108 ? -6.068 17.083 10.841 1.00 47.06 108 TYR A O 1
ATOM 886 N N . TYR A 1 109 ? -5.965 19.316 11.118 1.00 48.88 109 TYR A N 1
ATOM 887 C CA . TYR A 1 109 ? -6.621 19.455 12.437 1.00 48.88 109 TYR A CA 1
ATOM 888 C C . TYR A 1 109 ? -8.083 18.948 12.525 1.00 48.88 109 TYR A C 1
ATOM 890 O O . TYR A 1 109 ? -8.854 19.440 13.350 1.00 48.88 109 TYR A O 1
ATOM 898 N N . TYR A 1 110 ? -8.511 18.026 11.667 1.00 46.50 110 TYR A N 1
ATOM 899 C CA . TYR A 1 110 ? -9.873 17.510 11.658 1.00 46.50 110 TYR A CA 1
ATOM 900 C C . TYR A 1 110 ? -9.869 16.003 11.882 1.00 46.50 110 TYR A C 1
ATOM 902 O O . TYR A 1 110 ? -9.373 15.237 11.062 1.00 46.50 110 TYR A O 1
ATOM 910 N N . GLU A 1 111 ? -10.485 15.596 12.985 1.00 54.41 111 GLU A N 1
ATOM 911 C CA . GLU A 1 111 ? -10.881 14.215 13.230 1.00 54.41 111 GLU A CA 1
ATOM 912 C C . GLU A 1 111 ? -12.133 13.909 12.397 1.00 54.41 111 GLU A C 1
ATOM 914 O O . GLU A 1 111 ? -13.077 14.709 12.359 1.00 54.41 111 GLU A O 1
ATOM 919 N N . ILE A 1 112 ? -12.152 12.766 11.708 1.00 59.28 112 ILE A N 1
ATOM 920 C CA . ILE A 1 112 ? -13.316 12.331 10.930 1.00 59.28 112 ILE A CA 1
ATOM 921 C C . ILE A 1 112 ? -13.978 11.170 11.664 1.00 59.28 112 ILE A C 1
ATOM 923 O O . ILE A 1 112 ? -13.363 10.129 11.869 1.00 59.28 112 ILE A O 1
ATOM 927 N N . PHE A 1 113 ? -15.252 11.345 12.013 1.00 64.06 113 PHE A N 1
ATOM 928 C CA . PHE A 1 113 ? -16.099 10.278 12.540 1.00 64.06 113 PHE A CA 1
ATOM 929 C C . PHE A 1 113 ? -16.928 9.675 11.407 1.00 64.06 113 PHE A C 1
ATOM 931 O O . PHE A 1 113 ? -17.594 10.386 10.648 1.00 64.06 113 PHE A O 1
ATOM 938 N N . LEU A 1 114 ? -16.877 8.357 11.289 1.00 67.81 114 LEU A N 1
ATOM 939 C CA . LEU A 1 114 ? -17.465 7.575 10.218 1.00 67.81 114 LEU A CA 1
ATOM 940 C C . LEU A 1 114 ? -18.576 6.684 10.766 1.00 67.81 114 LEU A C 1
ATOM 942 O O . LEU A 1 114 ? -18.299 5.713 11.454 1.00 67.81 114 LEU A O 1
ATOM 946 N N . ASN A 1 115 ? -19.831 6.976 10.423 1.00 68.38 115 ASN A N 1
ATOM 947 C CA . ASN A 1 115 ? -20.940 6.065 10.707 1.00 68.38 115 ASN A CA 1
ATOM 948 C C . ASN A 1 115 ? -20.806 4.800 9.845 1.00 68.38 115 ASN A C 1
ATOM 950 O O . ASN A 1 115 ? -20.875 4.882 8.616 1.00 68.38 115 ASN A O 1
ATOM 954 N N . THR A 1 116 ? -20.653 3.642 10.475 1.00 68.94 116 THR A N 1
ATOM 955 C CA . THR A 1 116 ? -20.417 2.364 9.781 1.00 68.94 116 THR A CA 1
ATOM 956 C C . THR A 1 116 ? -21.609 1.909 8.952 1.00 68.94 116 THR A C 1
ATOM 958 O O . THR A 1 116 ? -21.431 1.341 7.878 1.00 68.94 116 THR A O 1
ATOM 961 N N . SER A 1 117 ? -22.831 2.263 9.364 1.00 71.12 117 SER A N 1
ATOM 962 C CA . SER A 1 117 ? -24.055 1.987 8.600 1.00 71.12 117 SER A CA 1
ATOM 963 C C . SER A 1 117 ? -24.113 2.757 7.276 1.00 71.12 117 SER A C 1
ATOM 965 O O . SER A 1 117 ? -24.970 2.484 6.437 1.00 71.12 117 SER A O 1
ATOM 967 N N . ALA A 1 118 ? -23.237 3.748 7.095 1.00 68.12 118 ALA A N 1
ATOM 968 C CA . ALA A 1 118 ? -23.135 4.566 5.896 1.00 68.12 118 ALA A CA 1
ATOM 969 C C . ALA A 1 118 ? -21.899 4.228 5.042 1.00 68.12 118 ALA A C 1
ATOM 971 O O . ALA A 1 118 ? -21.576 4.998 4.142 1.00 68.12 118 ALA A O 1
ATOM 972 N N . ILE A 1 119 ? -21.191 3.126 5.304 1.00 71.62 119 ILE A N 1
ATOM 973 C CA . ILE A 1 119 ? -19.991 2.733 4.553 1.00 71.62 119 ILE A CA 1
ATOM 974 C C . ILE A 1 119 ? -20.259 1.454 3.768 1.00 71.62 119 ILE A C 1
ATOM 976 O O . ILE A 1 119 ? -20.761 0.479 4.317 1.00 71.62 119 ILE A O 1
ATOM 980 N N . ASP A 1 120 ? -19.893 1.456 2.483 1.00 72.81 120 ASP A N 1
ATOM 981 C CA . ASP A 1 120 ? -19.999 0.261 1.638 1.00 72.81 120 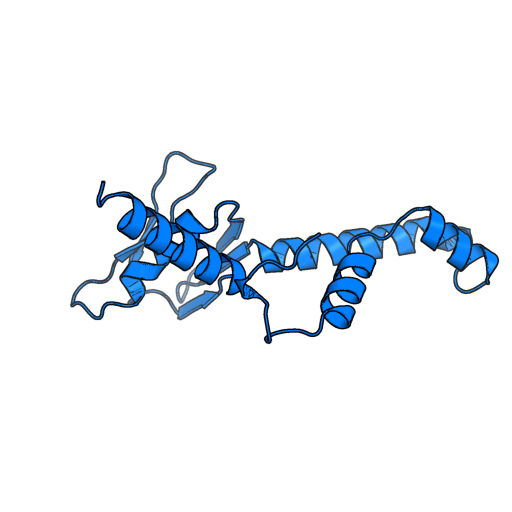ASP A CA 1
ATOM 982 C C . ASP A 1 120 ? -18.856 -0.717 1.930 1.00 72.81 120 ASP A C 1
ATOM 984 O O . ASP A 1 120 ? -19.067 -1.921 2.061 1.00 72.81 120 ASP A O 1
ATOM 988 N N . TYR A 1 121 ? -17.626 -0.197 1.990 1.00 74.12 121 TYR A N 1
ATOM 989 C CA . TYR A 1 121 ? -16.436 -0.977 2.303 1.00 74.12 121 TYR A CA 1
ATOM 990 C C . TYR A 1 121 ? -15.284 -0.087 2.776 1.00 74.12 121 TYR A C 1
ATOM 992 O O . TYR A 1 121 ? -15.193 1.096 2.422 1.00 74.12 121 TYR A O 1
ATOM 1000 N N . ILE A 1 122 ? -14.370 -0.705 3.525 1.00 75.19 122 ILE A N 1
ATOM 1001 C CA . ILE A 1 122 ? -13.060 -0.153 3.854 1.00 75.19 122 ILE A CA 1
ATOM 1002 C C . ILE A 1 122 ? -12.000 -1.191 3.496 1.00 75.19 122 ILE A C 1
ATOM 1004 O O . ILE A 1 122 ? -12.167 -2.377 3.778 1.00 75.19 122 ILE A O 1
ATOM 1008 N N . ALA A 1 123 ? -10.929 -0.749 2.850 1.00 78.44 123 ALA A N 1
ATOM 1009 C CA . ALA A 1 123 ? -9.760 -1.560 2.557 1.00 78.44 123 ALA A CA 1
ATOM 1010 C C . ALA A 1 123 ? -8.552 -0.950 3.269 1.00 78.44 123 ALA A C 1
ATOM 1012 O O . ALA A 1 123 ? -8.251 0.226 3.057 1.00 78.44 123 ALA A O 1
ATOM 1013 N N . ALA A 1 124 ? -7.882 -1.753 4.094 1.00 78.62 124 ALA A N 1
ATOM 1014 C CA . ALA A 1 124 ? -6.692 -1.370 4.841 1.00 78.62 124 ALA A CA 1
ATOM 1015 C C . ALA A 1 124 ? -5.593 -2.444 4.696 1.00 78.62 124 ALA A C 1
ATOM 1017 O O . ALA A 1 124 ? -5.920 -3.623 4.508 1.00 78.62 124 ALA A O 1
ATOM 1018 N N . PRO A 1 125 ? -4.301 -2.076 4.780 1.00 77.12 125 PRO A N 1
ATOM 1019 C CA . PRO A 1 125 ? -3.209 -3.042 4.718 1.00 77.12 125 PRO A CA 1
ATOM 1020 C C . PRO A 1 125 ? -3.188 -3.947 5.962 1.00 77.12 125 PRO A C 1
ATOM 1022 O O . PRO A 1 125 ? -2.974 -3.477 7.077 1.00 77.12 125 PRO A O 1
ATOM 1025 N N . ALA A 1 126 ? -3.369 -5.258 5.774 1.00 78.81 126 ALA A N 1
ATOM 1026 C CA . ALA A 1 126 ? -3.489 -6.216 6.882 1.00 78.81 126 ALA A CA 1
ATOM 1027 C C . ALA A 1 126 ? -2.257 -6.248 7.808 1.00 78.81 126 ALA A C 1
ATOM 1029 O O . ALA A 1 126 ? -2.404 -6.241 9.025 1.00 78.81 126 ALA A O 1
ATOM 1030 N N . HIS A 1 127 ? -1.048 -6.204 7.237 1.00 73.75 127 HIS A N 1
ATOM 1031 C CA . HIS A 1 127 ? 0.202 -6.200 8.006 1.00 73.75 127 HIS A CA 1
ATOM 1032 C C . HIS A 1 127 ? 0.318 -4.994 8.952 1.00 73.75 127 HIS A C 1
ATOM 1034 O O . HIS A 1 127 ? 0.784 -5.145 10.074 1.00 73.75 127 HIS A O 1
ATOM 1040 N N . LYS A 1 128 ? -0.158 -3.812 8.531 1.00 76.75 128 LYS A N 1
ATOM 1041 C CA . LYS A 1 128 ? -0.195 -2.610 9.374 1.00 76.75 128 LYS A CA 1
ATOM 1042 C C . LYS A 1 128 ? -1.180 -2.762 10.526 1.00 76.75 128 LYS A C 1
ATOM 1044 O O . LYS A 1 128 ? -0.887 -2.345 11.637 1.00 76.75 128 LYS A O 1
ATOM 1049 N N . PHE A 1 129 ? -2.332 -3.378 10.272 1.00 79.94 129 PHE A N 1
ATOM 1050 C CA . PHE A 1 129 ? -3.323 -3.610 11.318 1.00 79.94 129 PHE A CA 1
ATOM 1051 C C . PHE A 1 129 ? -2.787 -4.572 12.388 1.00 79.94 129 PHE A C 1
ATOM 1053 O O . PHE A 1 129 ? -2.881 -4.278 13.575 1.00 79.94 129 PHE A O 1
ATOM 1060 N N . HIS A 1 130 ? -2.170 -5.681 11.970 1.00 79.12 130 HIS A N 1
ATOM 1061 C CA . HIS A 1 130 ? -1.626 -6.673 12.899 1.00 79.12 130 HIS A CA 1
ATOM 1062 C C . HIS A 1 130 ? -0.402 -6.157 13.671 1.00 79.12 130 HIS A C 1
ATOM 1064 O O . HIS A 1 130 ? -0.256 -6.416 14.862 1.00 79.12 130 HIS A O 1
ATOM 1070 N N . GLU A 1 131 ? 0.457 -5.359 13.032 1.00 81.31 131 GLU A N 1
ATOM 1071 C CA . GLU A 1 131 ? 1.545 -4.678 13.737 1.00 81.31 131 GLU A CA 1
ATOM 1072 C C . GLU A 1 131 ? 1.005 -3.731 14.824 1.00 81.31 131 GLU A C 1
ATOM 1074 O O . GLU A 1 131 ? 1.538 -3.711 15.932 1.00 81.31 131 GLU A O 1
ATOM 1079 N N . GLY A 1 132 ? -0.072 -2.989 14.542 1.00 82.31 132 GLY A N 1
ATOM 1080 C CA . GLY A 1 132 ? -0.730 -2.143 15.540 1.00 82.31 132 GLY A CA 1
ATOM 1081 C C . GLY A 1 132 ? -1.345 -2.942 16.697 1.00 82.31 132 GLY A C 1
ATOM 1082 O O . GLY A 1 132 ? -1.199 -2.541 17.847 1.00 82.31 132 GLY A O 1
ATOM 1083 N N . GLU A 1 133 ? -1.945 -4.102 16.418 1.00 82.81 133 GLU A N 1
ATOM 1084 C CA . GLU A 1 133 ? -2.460 -5.026 17.443 1.00 82.81 133 GLU A CA 1
ATOM 1085 C C . GLU A 1 133 ? -1.351 -5.482 18.406 1.00 82.81 133 GLU A C 1
ATOM 1087 O O . GLU A 1 133 ? -1.511 -5.407 19.626 1.00 82.81 133 GLU A O 1
ATOM 1092 N N . LEU A 1 134 ? -0.200 -5.898 17.865 1.00 83.44 134 LEU A N 1
ATOM 1093 C CA . LEU A 1 134 ? 0.962 -6.305 18.661 1.00 83.44 134 LEU A CA 1
ATOM 1094 C C . LEU A 1 134 ? 1.519 -5.148 19.497 1.00 83.44 134 LEU A C 1
ATOM 1096 O O . LEU A 1 134 ? 1.867 -5.349 20.660 1.00 83.44 134 LEU A O 1
ATOM 1100 N N . GLN A 1 135 ? 1.589 -3.942 18.924 1.00 82.62 135 GLN A N 1
ATOM 1101 C CA . GLN A 1 135 ? 2.027 -2.739 19.637 1.00 82.62 135 GLN A CA 1
ATOM 1102 C C . GLN A 1 135 ? 1.100 -2.421 20.815 1.00 82.62 135 GLN A C 1
ATOM 1104 O O . GLN A 1 135 ? 1.585 -2.217 21.927 1.00 82.62 135 GLN A O 1
ATOM 1109 N N . SER A 1 136 ? -0.218 -2.441 20.603 1.00 80.19 136 SER A N 1
ATOM 1110 C CA . SER A 1 136 ? -1.194 -2.217 21.673 1.00 80.19 136 SER A CA 1
ATOM 1111 C C . SER A 1 136 ? -1.114 -3.288 22.764 1.00 80.19 136 SER A C 1
ATOM 1113 O O . SER A 1 136 ? -1.081 -2.949 23.944 1.00 80.19 136 SER A O 1
ATOM 1115 N N . ALA A 1 137 ? -0.999 -4.567 22.397 1.00 80.56 137 ALA A N 1
ATOM 1116 C CA . ALA A 1 137 ? -0.863 -5.655 23.367 1.00 80.56 137 ALA A CA 1
ATOM 1117 C C . ALA A 1 137 ? 0.440 -5.563 24.186 1.00 80.56 137 ALA A C 1
ATOM 1119 O O . ALA A 1 137 ? 0.453 -5.863 25.380 1.00 80.56 137 ALA A O 1
ATOM 1120 N N . ALA A 1 138 ? 1.546 -5.149 23.560 1.00 78.12 138 ALA A N 1
ATOM 1121 C CA . ALA A 1 138 ? 2.823 -4.959 24.244 1.00 78.12 138 ALA A CA 1
ATOM 1122 C C . ALA A 1 138 ? 2.775 -3.816 25.272 1.00 78.12 138 ALA A C 1
ATOM 1124 O O . ALA A 1 138 ? 3.388 -3.932 26.332 1.00 78.12 138 ALA A O 1
ATOM 1125 N N . GLU A 1 139 ? 2.039 -2.738 24.987 1.00 75.94 139 GLU A N 1
ATOM 1126 C CA . GLU A 1 139 ? 1.820 -1.642 25.938 1.00 75.94 139 GLU A CA 1
ATOM 1127 C C . GLU A 1 139 ? 0.963 -2.081 27.129 1.00 75.94 139 GLU A C 1
ATOM 1129 O O . GLU A 1 139 ? 1.357 -1.843 28.268 1.00 75.94 139 GLU A O 1
ATOM 1134 N N . GLU A 1 140 ? -0.135 -2.807 26.895 1.00 72.19 140 GLU A N 1
ATOM 1135 C CA . GLU A 1 140 ? -0.976 -3.345 27.976 1.00 72.19 140 GLU A CA 1
ATOM 1136 C C . GLU A 1 140 ? -0.197 -4.283 28.915 1.00 72.19 140 GLU A C 1
ATOM 1138 O O . GLU A 1 140 ? -0.397 -4.257 30.128 1.00 72.19 140 GLU A O 1
ATOM 1143 N N . MET A 1 141 ? 0.735 -5.080 28.379 1.00 70.81 141 MET A N 1
ATOM 1144 C CA . MET A 1 141 ? 1.611 -5.950 29.179 1.00 70.81 141 MET A CA 1
ATOM 1145 C C . MET A 1 141 ? 2.776 -5.205 29.856 1.00 70.81 141 MET A C 1
ATOM 1147 O O . MET A 1 141 ? 3.356 -5.721 30.811 1.00 70.81 141 MET A O 1
ATOM 1151 N N . GLY A 1 142 ? 3.147 -4.020 29.365 1.00 57.91 142 GLY A N 1
ATOM 1152 C CA . GLY A 1 142 ? 4.201 -3.173 29.933 1.00 57.91 142 GLY A CA 1
ATOM 1153 C C . GLY A 1 142 ? 3.726 -2.250 31.061 1.00 57.91 142 GLY A C 1
ATOM 1154 O O . GLY A 1 142 ? 4.557 -1.734 31.805 1.00 57.91 142 GLY A O 1
ATOM 1155 N N . GLU A 1 143 ? 2.414 -2.054 31.212 1.00 53.84 143 GLU A N 1
ATOM 1156 C CA . GLU A 1 143 ? 1.805 -1.252 32.285 1.00 53.84 143 GLU A CA 1
ATOM 1157 C C . GLU A 1 143 ? 1.615 -2.019 33.618 1.00 53.84 143 GLU A C 1
ATOM 1159 O O . GLU A 1 143 ? 1.127 -1.441 34.589 1.00 53.84 143 GLU A O 1
ATOM 1164 N N . GLU A 1 144 ? 2.026 -3.294 33.713 1.00 47.72 144 GLU A N 1
ATOM 1165 C CA . GLU A 1 144 ? 1.939 -4.107 34.947 1.00 47.72 144 GLU A CA 1
ATOM 1166 C C . GLU A 1 144 ? 3.154 -4.005 35.917 1.00 47.72 144 GLU A C 1
ATOM 1168 O O . GLU A 1 144 ? 3.208 -4.766 36.890 1.00 47.72 144 GLU A O 1
ATOM 1173 N N . GLU A 1 145 ? 4.102 -3.068 35.742 1.00 40.16 145 GLU A N 1
ATOM 1174 C CA . GLU A 1 145 ? 5.193 -2.785 36.721 1.00 40.16 145 GLU A CA 1
ATOM 1175 C C . GLU A 1 145 ? 4.936 -1.568 37.632 1.00 40.16 145 GLU A C 1
ATOM 1177 O O . GLU A 1 145 ? 5.258 -1.670 38.845 1.00 40.16 145 GLU A O 1
#

Foldseek 3Di:
DDDDPLCVPVDDPVRVVVVVCLLVPDPVVLVVCCVVPVDPPVCSVVVVVVSNVVNVVVQCLQFKKWWDFPPD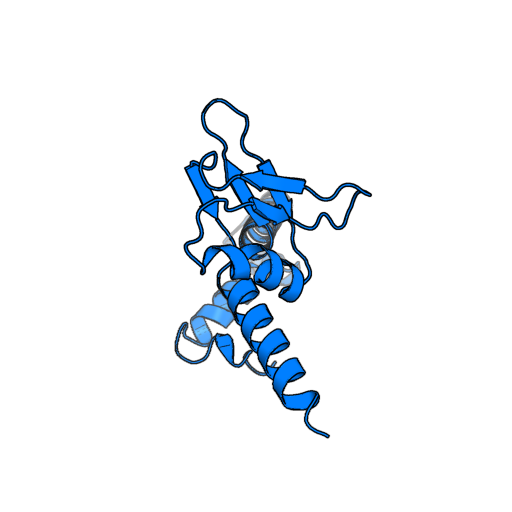DIDIDGHDALQLVQQQCVQVVDDDPWDWGWRDDPPDPDIDTHGPVRTPDMDDRPSSNVVSVVVVVVVVVVVPD

Sequence (145 aa):
MEEPEFLDGEFDKNEINEAMKKLLFDDSELDELIANGSIKPEERSAVKKAAEETAELYLARARDITWQIPGLRSRCISVYESRDLYEAFYDLQWSGEQEMVRLASEEYYYEIFLNTSAIDYIAAPAHKFHEGELQSAAEEMGEEE

Organism: Cardiobacterium hominis (strain ATCC 15826 / DSM 8339 / NCTC 10426 / 6573) (NCBI:txid638300)

Radius of gyration: 20.32 Å; chains: 1; bounding box: 51×38×62 Å